Protein AF-A0A258LRF0-F1 (afdb_monomer)

Sequence (106 aa):
HWSAKEVLPVFGADVSSERVCIDR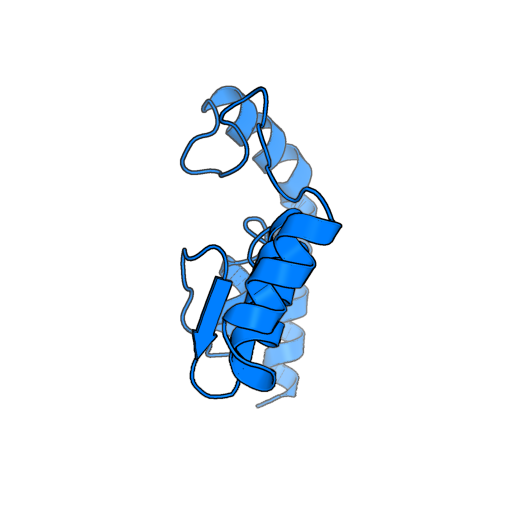NRITGGGITAGIDLGLTVVAELAGREAAETIQLRLEYNPAPPFNAGSPETAPPAVLAVMEERIKTARQTRMALAREAAARMA

Solvent-accessible surface area (backbone atoms only — not comparable to full-atom values): 6349 Å² total; per-residue (Å²): 66,82,86,52,51,83,51,42,51,67,73,74,40,84,83,77,88,52,55,57,44,76,58,91,96,43,76,48,47,28,49,83,76,24,51,57,60,34,50,42,49,52,35,28,76,74,64,33,60,69,53,23,51,51,51,38,59,74,67,63,72,72,90,77,76,94,63,71,57,89,40,85,91,57,26,56,68,72,60,43,52,56,51,49,63,74,41,43,66,62,40,52,53,48,46,53,53,47,52,57,52,39,64,74,73,110

Nearest PDB structures (foldseek):
  3nor-assembly1_A-2  TM=9.672E-01  e=2.114E-08  Pseudomonas fluorescens
  3nov-assembly1_A-2  TM=9.660E-01  e=4.766E-08  Pseudomonas fluorescens
  7l9q-assembly1_B  TM=9.901E-01  e=1.075E-07  Pseudomonas protegens Pf-5
  7la0-assembly1_B  TM=9.896E-01  e=1.886E-07  Pseudomonas protegens Pf-5
  3noq-assembly1_A  TM=9.836E-01  e=4.253E-07  Pseudomonas fluorescens

Secondary structure (DSSP, 8-state):
-GGGGGGGGGGT-----SSEEEETTEEEE-SSTHHHHHHHHHHHHHH-HHHHHHHHHHTT-----SSS-SSTTTS-HHHHHHHHHHHHHHHHHHHHHHHHHHHTT-

Foldseek 3Di:
DQLAQVLQVLQVDDGDPDQWDDDPPDIDGDDPVSVLVSVLVVCCVPVNDVRSVVVCVVVVVDDDDPDQCRDPVGRDPVVNVVVCVVCVVVSVVSNVVSNVVSVVVD

Radius of gyration: 16.78 Å; Cα contacts (8 Å, |Δi|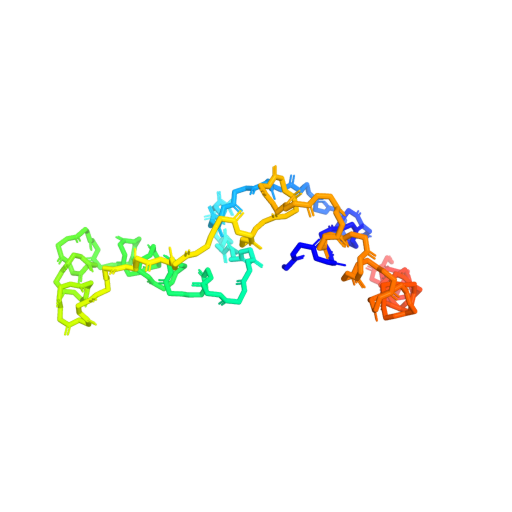>4): 80; chains: 1; bounding box: 28×44×38 Å

Mean predicted aligned error: 2.64 Å

pLDDT: mean 97.23, std 2.62, range [74.5, 98.88]

Structure (mmCIF, N/CA/C/O backbone):
data_AF-A0A258LRF0-F1
#
_entry.id   AF-A0A258LRF0-F1
#
loop_
_atom_site.group_PDB
_atom_site.id
_atom_site.type_symbol
_atom_site.label_atom_id
_atom_site.label_alt_id
_atom_site.label_comp_id
_atom_site.label_asym_id
_atom_site.label_entity_id
_atom_site.label_seq_id
_atom_site.pdbx_PDB_ins_code
_atom_site.Cartn_x
_atom_site.Cartn_y
_atom_site.Cartn_z
_atom_site.occupancy
_atom_site.B_iso_or_equiv
_atom_site.auth_seq_id
_atom_site.auth_comp_id
_atom_site.auth_asym_id
_atom_site.auth_atom_id
_atom_site.pdbx_PDB_model_num
ATOM 1 N N . HIS A 1 1 ? 0.749 -6.603 -0.335 1.00 95.50 1 HIS A N 1
ATOM 2 C CA . HIS A 1 1 ? 1.759 -6.125 -1.315 1.00 95.50 1 HIS A CA 1
ATOM 3 C C . HIS A 1 1 ? 1.342 -6.445 -2.749 1.00 95.50 1 HIS A C 1
ATOM 5 O O . HIS A 1 1 ? 0.830 -7.536 -2.973 1.00 95.50 1 HIS A O 1
ATOM 11 N N . TRP A 1 2 ? 1.565 -5.540 -3.718 1.00 95.56 2 TRP A N 1
ATOM 12 C CA . TRP A 1 2 ? 1.108 -5.690 -5.118 1.00 95.56 2 TRP A CA 1
ATOM 13 C C . TRP A 1 2 ? 1.570 -7.001 -5.769 1.00 95.56 2 TRP A C 1
ATOM 15 O O . TRP A 1 2 ? 0.785 -7.697 -6.401 1.00 95.56 2 TRP A O 1
ATOM 25 N N . SER A 1 3 ? 2.819 -7.401 -5.521 1.00 95.81 3 SER A N 1
ATOM 26 C CA . SER A 1 3 ? 3.404 -8.626 -6.082 1.00 95.81 3 SER A CA 1
ATOM 27 C C . SER A 1 3 ? 2.793 -9.928 -5.553 1.00 95.81 3 SER A C 1
ATOM 29 O O . SER A 1 3 ? 3.134 -10.997 -6.060 1.00 95.81 3 SER A O 1
ATOM 31 N N . ALA A 1 4 ? 1.939 -9.855 -4.529 1.00 95.75 4 ALA A N 1
ATOM 32 C CA . ALA A 1 4 ? 1.347 -10.998 -3.841 1.00 95.75 4 ALA A CA 1
ATOM 33 C C . ALA A 1 4 ? -0.187 -10.934 -3.756 1.00 95.75 4 ALA A C 1
ATOM 35 O O . ALA A 1 4 ? -0.777 -11.829 -3.166 1.00 95.75 4 ALA A O 1
ATOM 36 N N . LYS A 1 5 ? -0.851 -9.911 -4.315 1.00 94.69 5 LYS A N 1
ATOM 37 C CA . LYS A 1 5 ? -2.317 -9.781 -4.203 1.00 94.69 5 LYS A CA 1
ATOM 38 C C . LYS A 1 5 ? -3.060 -11.007 -4.754 1.00 94.69 5 LYS A C 1
ATOM 40 O O . LYS A 1 5 ? -4.052 -11.424 -4.174 1.00 94.69 5 LYS A O 1
ATOM 45 N N . GLU A 1 6 ? -2.525 -11.631 -5.803 1.00 94.38 6 GLU A N 1
ATOM 46 C CA . GLU A 1 6 ? -3.104 -12.817 -6.451 1.00 94.38 6 GLU A CA 1
ATOM 47 C C . GLU A 1 6 ? -3.218 -14.061 -5.556 1.00 94.38 6 GLU A C 1
ATOM 49 O O . GLU A 1 6 ? -3.989 -14.955 -5.886 1.00 94.38 6 GLU A O 1
ATOM 54 N N . VAL A 1 7 ? -2.480 -14.148 -4.438 1.00 96.75 7 VAL A N 1
ATOM 55 C CA . VAL A 1 7 ? -2.607 -15.303 -3.531 1.00 96.75 7 VAL A CA 1
ATOM 56 C C . VAL A 1 7 ? -3.762 -15.159 -2.545 1.00 96.75 7 VAL A C 1
ATOM 58 O O . VAL A 1 7 ? -4.161 -16.147 -1.945 1.00 96.75 7 VAL A O 1
ATOM 61 N N . LEU A 1 8 ? -4.313 -13.956 -2.362 1.00 96.75 8 LEU A N 1
ATOM 62 C CA . LEU A 1 8 ? -5.373 -13.711 -1.379 1.00 96.75 8 LEU A CA 1
ATOM 63 C C . LEU A 1 8 ? -6.667 -14.501 -1.673 1.00 96.75 8 LEU A C 1
ATOM 65 O O . LEU A 1 8 ? -7.183 -15.113 -0.736 1.00 96.75 8 LEU A O 1
ATOM 69 N N . PRO A 1 9 ? -7.147 -14.612 -2.932 1.00 97.25 9 PRO A N 1
ATOM 70 C CA . PRO A 1 9 ? -8.328 -15.420 -3.248 1.00 97.25 9 PRO A CA 1
ATOM 71 C C . PRO A 1 9 ? -8.179 -16.906 -2.914 1.00 97.25 9 PRO A C 1
ATOM 73 O O . PRO A 1 9 ? -9.173 -17.575 -2.657 1.00 97.25 9 PRO A O 1
ATOM 76 N N . VAL A 1 10 ? -6.946 -17.430 -2.865 1.00 97.56 10 VAL A N 1
ATOM 77 C CA . VAL A 1 10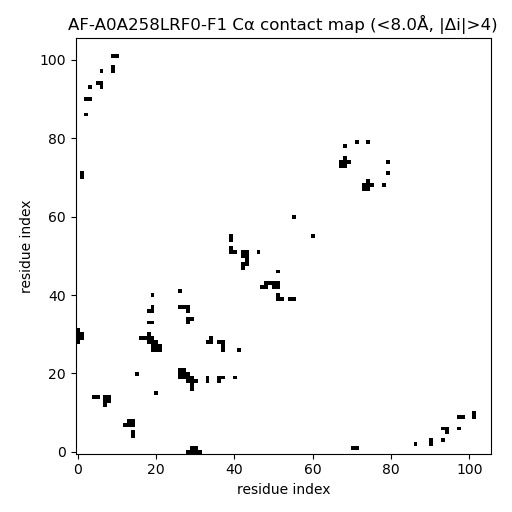 ? -6.683 -18.827 -2.467 1.00 97.56 10 VAL A CA 1
ATOM 78 C C . VAL A 1 10 ? -7.138 -19.090 -1.026 1.00 97.56 10 VAL A C 1
ATOM 80 O O . VAL A 1 10 ? -7.490 -20.215 -0.691 1.00 97.56 10 VAL A O 1
ATOM 83 N N . PHE A 1 11 ? -7.191 -18.049 -0.194 1.00 96.44 11 PHE A N 1
ATOM 84 C CA . PHE A 1 11 ? -7.685 -18.097 1.183 1.00 96.44 11 PHE A CA 1
ATOM 85 C C . PHE A 1 11 ? -9.131 -17.585 1.324 1.00 96.44 11 PHE A C 1
ATOM 87 O O . PHE A 1 11 ? -9.568 -17.288 2.433 1.00 96.44 11 PHE A O 1
ATOM 94 N N . GLY A 1 12 ? -9.868 -17.447 0.216 1.00 95.88 12 GLY A N 1
ATOM 95 C CA . GLY A 1 12 ? -11.256 -16.973 0.211 1.00 95.88 12 GLY A CA 1
ATOM 96 C C . GLY A 1 12 ? -11.423 -15.467 0.435 1.00 95.88 12 GLY A C 1
ATOM 97 O O . GLY A 1 12 ? -12.519 -15.029 0.772 1.00 95.88 12 GLY A O 1
ATOM 98 N N . ALA A 1 13 ? -10.357 -14.675 0.284 1.00 96.62 13 ALA A N 1
ATOM 99 C CA . ALA A 1 13 ? -10.425 -13.222 0.419 1.00 96.62 13 ALA A CA 1
ATOM 100 C C . ALA A 1 13 ? -10.706 -12.530 -0.924 1.00 96.62 13 ALA A C 1
ATOM 102 O O . ALA A 1 13 ? -10.052 -12.826 -1.928 1.00 96.62 13 ALA A O 1
ATOM 103 N N . ASP A 1 14 ? -11.599 -11.540 -0.909 1.00 96.19 14 ASP A N 1
ATOM 104 C CA . ASP A 1 14 ? -11.771 -10.598 -2.015 1.00 96.19 14 ASP A CA 1
ATOM 105 C C . ASP A 1 14 ? -10.628 -9.572 -2.035 1.00 96.19 14 ASP A C 1
ATOM 107 O O . ASP A 1 14 ? -10.162 -9.092 -0.998 1.00 96.19 14 ASP A O 1
ATOM 111 N N . VAL A 1 15 ? -10.137 -9.235 -3.231 1.00 96.00 15 VAL A N 1
ATOM 112 C CA . VAL A 1 15 ? -8.951 -8.381 -3.388 1.00 96.00 15 VAL A CA 1
ATOM 113 C C . VAL A 1 15 ? -9.350 -6.924 -3.583 1.00 96.00 15 VAL A C 1
ATOM 115 O O . VAL A 1 15 ? -9.861 -6.556 -4.637 1.00 96.00 15 VAL A O 1
ATOM 118 N N . SER A 1 16 ? -9.006 -6.070 -2.616 1.00 94.38 16 SER A N 1
ATOM 119 C CA . SER A 1 16 ? -9.090 -4.612 -2.770 1.00 94.38 16 SER A CA 1
ATOM 120 C C . SER A 1 16 ? -7.846 -4.024 -3.465 1.00 94.38 16 SER A C 1
ATOM 122 O O . SER A 1 16 ? -6.691 -4.429 -3.235 1.00 94.38 16 SER A O 1
ATOM 124 N N . SER A 1 17 ? -8.064 -3.038 -4.341 1.00 91.56 17 SER A N 1
ATOM 125 C CA . SER A 1 17 ? -7.003 -2.208 -4.927 1.00 91.56 17 SER A CA 1
ATOM 126 C C . SER A 1 17 ? -6.547 -1.084 -3.990 1.00 91.56 17 SER A C 1
ATOM 128 O O . SER A 1 17 ? -5.452 -0.558 -4.192 1.00 91.56 17 SER A O 1
ATOM 130 N N . GLU A 1 18 ? -7.311 -0.790 -2.933 1.00 95.44 18 GLU A N 1
ATOM 131 C CA . GLU A 1 18 ? -7.062 0.310 -2.004 1.00 95.44 18 GLU A CA 1
ATOM 132 C C . GLU A 1 18 ? -5.693 0.217 -1.321 1.00 95.44 18 GLU A C 1
ATOM 134 O O . GLU A 1 18 ? -5.088 -0.849 -1.145 1.00 95.44 18 GLU A O 1
ATOM 139 N N . ARG A 1 19 ? -5.191 1.386 -0.922 1.00 96.75 19 ARG A N 1
ATOM 140 C CA . ARG A 1 19 ? -3.917 1.508 -0.215 1.00 96.75 19 ARG A CA 1
ATOM 141 C C . ARG A 1 19 ? -4.012 1.002 1.226 1.00 96.75 19 ARG A C 1
ATOM 143 O O . ARG A 1 19 ? -3.100 0.303 1.675 1.00 96.75 19 ARG A O 1
ATOM 150 N N . VAL A 1 20 ? -5.118 1.331 1.890 1.00 98.31 20 VAL A N 1
ATOM 151 C CA . VAL A 1 20 ? -5.570 0.786 3.174 1.00 98.31 20 VAL A CA 1
ATOM 152 C C . VAL A 1 20 ? -7.003 0.313 2.962 1.00 98.31 20 VAL A C 1
ATOM 154 O O . VAL A 1 20 ? -7.816 1.081 2.462 1.00 98.31 20 VAL A O 1
ATOM 157 N N . CYS A 1 21 ? -7.290 -0.941 3.300 1.00 97.94 21 CYS A N 1
ATOM 158 C CA . CYS A 1 21 ? -8.622 -1.528 3.178 1.00 97.94 21 CYS A CA 1
ATOM 159 C C . CYS A 1 21 ? -9.129 -1.907 4.572 1.00 97.94 21 CYS A C 1
ATOM 161 O O . CYS A 1 21 ? -8.419 -2.598 5.313 1.00 97.94 21 CYS A O 1
ATOM 163 N N . ILE A 1 22 ? -10.335 -1.451 4.914 1.00 97.75 22 ILE A N 1
ATOM 164 C CA . ILE A 1 22 ? -11.042 -1.796 6.151 1.00 97.75 22 ILE A CA 1
ATOM 165 C C . ILE A 1 22 ? -12.217 -2.704 5.779 1.00 97.75 22 ILE A C 1
ATOM 167 O O . ILE A 1 22 ? -13.149 -2.274 5.106 1.00 97.75 22 ILE A O 1
ATOM 171 N N . ASP A 1 23 ? -12.195 -3.945 6.259 1.00 97.44 23 ASP A N 1
ATOM 172 C CA . ASP A 1 23 ? -13.350 -4.843 6.249 1.00 97.44 23 ASP A CA 1
ATOM 173 C C . ASP A 1 23 ? -13.679 -5.247 7.688 1.00 97.44 23 ASP A C 1
ATOM 175 O O . ASP A 1 23 ? -13.026 -6.113 8.286 1.00 97.44 23 ASP A O 1
ATOM 179 N N . ARG A 1 24 ? -14.724 -4.620 8.243 1.00 96.19 24 ARG A N 1
ATOM 180 C CA . ARG A 1 24 ? -15.187 -4.826 9.622 1.00 96.19 24 ARG A CA 1
ATOM 181 C C . ARG A 1 24 ? -14.020 -4.649 10.601 1.00 96.19 24 ARG A C 1
ATOM 183 O O . ARG A 1 24 ? -13.515 -3.550 10.766 1.00 96.19 24 ARG A O 1
ATOM 190 N N . ASN A 1 25 ? -13.576 -5.730 11.241 1.00 95.94 25 ASN A N 1
ATOM 191 C CA . ASN A 1 25 ? -12.485 -5.732 12.212 1.00 95.94 25 ASN A CA 1
ATOM 192 C C . ASN A 1 25 ? -11.114 -6.104 11.614 1.00 95.94 25 ASN A C 1
ATOM 194 O O . ASN A 1 25 ? -10.202 -6.459 12.361 1.00 95.94 25 ASN A O 1
ATOM 198 N N . ARG A 1 26 ? -10.961 -6.090 10.285 1.00 97.19 26 ARG A N 1
ATOM 199 C CA . ARG A 1 26 ? -9.683 -6.311 9.600 1.00 97.19 26 ARG A CA 1
ATOM 200 C C . ARG A 1 26 ? -9.283 -5.039 8.880 1.00 97.19 26 ARG A C 1
ATOM 202 O O . ARG A 1 26 ? -10.031 -4.538 8.049 1.00 97.19 26 ARG A O 1
ATOM 209 N N . ILE A 1 27 ? -8.076 -4.567 9.167 1.00 97.88 27 ILE A N 1
ATOM 210 C CA . ILE A 1 27 ? -7.475 -3.428 8.480 1.00 97.88 27 ILE A CA 1
ATOM 211 C C . ILE A 1 27 ? -6.170 -3.909 7.854 1.00 97.88 27 ILE A C 1
ATOM 213 O O . ILE A 1 27 ? -5.300 -4.441 8.545 1.00 97.88 27 ILE A O 1
ATOM 217 N N . THR A 1 28 ? -6.047 -3.776 6.534 1.00 98.06 28 THR A N 1
ATOM 218 C CA . THR A 1 28 ? -4.893 -4.275 5.774 1.00 98.06 28 THR A CA 1
ATOM 219 C C . THR A 1 28 ? -4.231 -3.162 4.971 1.00 98.06 28 THR A C 1
ATOM 221 O O . THR A 1 28 ? -4.897 -2.282 4.430 1.00 98.06 28 THR A O 1
ATOM 224 N N . GLY A 1 29 ? -2.899 -3.202 4.897 1.00 97.50 29 GLY A N 1
ATOM 225 C CA . GLY A 1 29 ? -2.087 -2.264 4.121 1.00 97.50 29 GLY A CA 1
ATOM 226 C C . GLY A 1 29 ? -1.536 -2.902 2.844 1.00 97.50 29 GLY A C 1
ATOM 227 O O . GLY A 1 29 ? -1.101 -4.056 2.832 1.00 97.50 29 GLY A O 1
ATOM 228 N N . GLY A 1 30 ? -1.535 -2.139 1.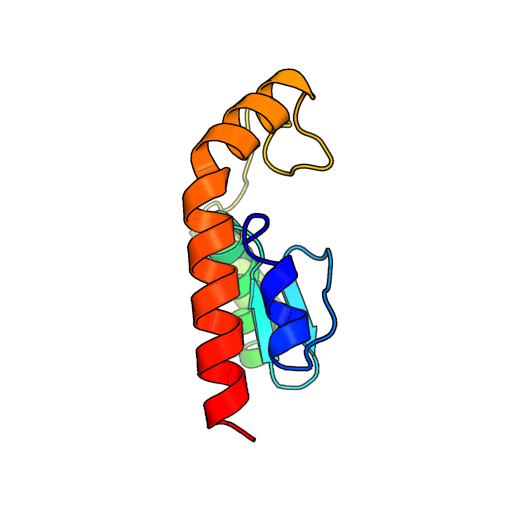752 1.00 95.31 30 GLY A N 1
ATOM 229 C CA . GLY A 1 30 ? -1.087 -2.596 0.440 1.00 95.31 30 GLY A CA 1
ATOM 230 C C . GLY A 1 30 ? 0.432 -2.780 0.320 1.00 95.31 30 GLY A C 1
ATOM 231 O O . GLY A 1 30 ? 0.945 -3.901 0.375 1.00 95.31 30 GLY A O 1
ATOM 232 N N . GLY A 1 31 ? 1.145 -1.698 -0.002 1.0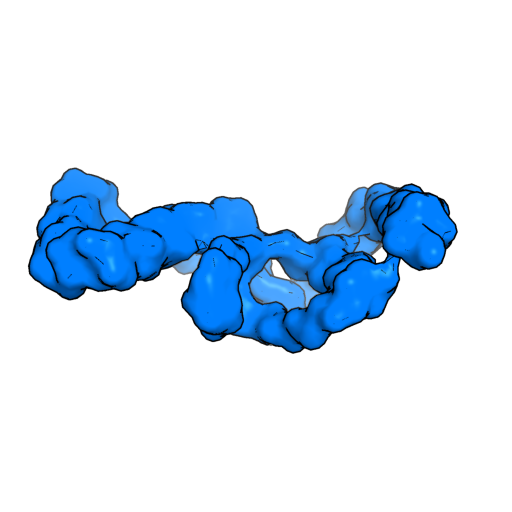0 94.69 31 GLY A N 1
ATOM 233 C CA . GLY A 1 31 ? 2.598 -1.676 -0.232 1.00 94.69 31 GLY A CA 1
ATOM 234 C C . GLY A 1 31 ? 3.414 -1.476 1.049 1.00 94.69 31 GLY A C 1
ATOM 235 O O . GLY A 1 31 ? 2.853 -1.334 2.126 1.00 94.69 31 GLY A O 1
ATOM 236 N N . ILE A 1 32 ? 4.744 -1.412 0.926 1.00 97.25 32 ILE A N 1
ATOM 237 C CA . ILE A 1 32 ? 5.652 -1.231 2.077 1.00 97.25 32 ILE A CA 1
ATOM 238 C C . ILE A 1 32 ? 5.304 0.044 2.855 1.00 97.25 32 ILE A C 1
ATOM 240 O O . ILE A 1 32 ? 5.026 0.002 4.049 1.00 97.25 32 ILE A O 1
ATOM 244 N N . THR A 1 33 ? 5.251 1.181 2.161 1.00 97.38 33 THR A N 1
ATOM 245 C CA . THR A 1 33 ? 4.979 2.479 2.795 1.00 97.38 33 THR A CA 1
ATOM 246 C C . THR A 1 33 ? 3.521 2.659 3.209 1.00 97.38 33 THR A C 1
ATOM 248 O O . THR A 1 33 ? 3.232 3.574 3.969 1.00 97.38 33 THR A O 1
ATOM 251 N N . ALA A 1 34 ? 2.612 1.778 2.769 1.00 97.62 34 ALA A N 1
ATOM 252 C CA . ALA A 1 34 ? 1.216 1.812 3.204 1.00 97.62 34 ALA A CA 1
ATOM 253 C C . ALA A 1 34 ? 1.064 1.469 4.695 1.00 97.62 34 ALA A C 1
ATOM 255 O O . ALA A 1 34 ? 0.004 1.700 5.258 1.00 97.62 34 ALA A O 1
ATOM 256 N N . GLY A 1 35 ? 2.111 0.945 5.348 1.00 97.94 35 GLY A N 1
ATOM 257 C CA . GLY A 1 35 ? 2.120 0.725 6.794 1.00 97.94 35 GLY A CA 1
ATOM 258 C C . GLY A 1 35 ? 1.960 2.011 7.614 1.00 97.94 35 GLY A C 1
ATOM 259 O O . GLY A 1 35 ? 1.353 1.963 8.679 1.00 97.94 35 GLY A O 1
ATOM 260 N N . ILE A 1 36 ? 2.447 3.157 7.118 1.00 98.31 36 ILE A N 1
ATOM 261 C CA . ILE A 1 36 ? 2.268 4.444 7.811 1.00 98.31 36 ILE A CA 1
ATOM 262 C C . ILE A 1 36 ? 0.811 4.898 7.695 1.00 98.31 36 ILE A C 1
ATOM 264 O O . ILE A 1 36 ? 0.184 5.202 8.706 1.00 98.31 36 ILE A O 1
ATOM 268 N N . ASP A 1 37 ? 0.252 4.846 6.483 1.00 98.50 37 ASP A N 1
ATOM 269 C CA . ASP A 1 37 ? -1.160 5.158 6.230 1.00 98.50 37 ASP A CA 1
ATOM 270 C C . ASP A 1 37 ? -2.091 4.247 7.046 1.00 98.50 37 ASP A C 1
ATOM 272 O O . ASP A 1 37 ? -3.041 4.710 7.676 1.00 98.50 37 ASP A O 1
ATOM 276 N N . LEU A 1 38 ? -1.775 2.947 7.091 1.00 98.56 38 LEU A N 1
ATOM 277 C CA . LEU A 1 38 ? -2.463 1.952 7.909 1.00 98.56 38 LEU A CA 1
ATOM 278 C C . LEU A 1 38 ? -2.402 2.323 9.393 1.00 98.56 38 LEU A C 1
ATOM 280 O O . LEU A 1 38 ? -3.425 2.295 10.066 1.00 98.56 38 LEU A O 1
ATOM 284 N N . GLY A 1 39 ? -1.221 2.677 9.905 1.00 98.56 39 GLY A N 1
ATOM 285 C CA . GLY A 1 39 ? -1.039 3.064 11.301 1.00 98.56 39 GLY A CA 1
ATOM 286 C C . GLY A 1 39 ? -1.867 4.291 11.679 1.00 98.56 39 GLY A C 1
ATOM 287 O O . GLY A 1 39 ? -2.569 4.262 12.686 1.00 98.56 39 GLY A O 1
ATOM 288 N N . LEU A 1 40 ? -1.850 5.338 10.849 1.00 98.75 40 LEU A N 1
ATOM 289 C CA . LEU A 1 40 ? -2.677 6.532 11.057 1.00 98.75 40 LEU A CA 1
ATOM 290 C C . LEU A 1 40 ? -4.176 6.208 10.991 1.00 98.75 40 LEU A C 1
ATOM 292 O O . LEU A 1 40 ? -4.941 6.703 11.814 1.00 98.75 40 LEU A O 1
ATOM 296 N N . THR A 1 41 ? -4.582 5.326 10.073 1.00 98.56 41 THR A N 1
ATOM 297 C CA . THR A 1 41 ? -5.968 4.840 9.974 1.00 98.56 41 THR A CA 1
ATOM 298 C C . THR A 1 41 ? -6.387 4.106 11.248 1.00 98.56 41 THR A C 1
ATOM 300 O O . THR A 1 41 ? -7.421 4.414 11.826 1.00 98.56 41 THR A O 1
ATOM 303 N N . VAL A 1 42 ? -5.555 3.188 11.749 1.00 98.62 42 VAL A N 1
ATOM 304 C CA . VAL A 1 42 ? -5.807 2.465 13.006 1.00 98.62 42 VAL A CA 1
ATOM 305 C C . VAL A 1 42 ? -5.921 3.430 14.189 1.00 98.62 42 VAL A C 1
ATOM 307 O O . VAL A 1 42 ? -6.806 3.269 15.024 1.00 98.62 42 VAL A O 1
ATOM 310 N N . VAL A 1 43 ? -5.060 4.448 14.271 1.00 98.75 43 VAL A N 1
ATOM 311 C CA . VAL A 1 43 ? -5.162 5.476 15.319 1.00 98.75 43 VAL A CA 1
ATOM 312 C C . VAL A 1 43 ? -6.481 6.237 15.210 1.00 98.75 43 VAL A C 1
ATOM 314 O O . VAL A 1 43 ? -7.114 6.468 16.235 1.00 98.75 43 VAL A O 1
ATOM 317 N N . ALA A 1 44 ? -6.922 6.591 14.002 1.00 98.44 44 ALA A N 1
ATOM 318 C CA . ALA A 1 44 ? -8.195 7.279 13.806 1.00 98.44 44 ALA A CA 1
ATOM 319 C C . ALA A 1 44 ? -9.388 6.427 14.276 1.00 98.44 44 ALA A C 1
ATOM 321 O O . ALA A 1 44 ? -10.266 6.950 14.959 1.00 98.44 44 ALA A O 1
ATOM 322 N N . GLU A 1 45 ? -9.381 5.122 13.983 1.00 98.06 45 GLU A N 1
ATOM 323 C CA . GLU A 1 45 ? -10.417 4.176 14.427 1.00 98.06 45 GLU A CA 1
ATOM 324 C C . GLU A 1 45 ? -10.432 3.978 15.953 1.00 98.06 45 GLU A C 1
ATOM 326 O O . GLU A 1 45 ? -11.494 3.828 16.554 1.00 98.06 45 GLU A O 1
ATOM 331 N N . LEU A 1 46 ? -9.262 3.977 16.604 1.00 98.12 46 LEU A N 1
ATOM 332 C CA . LEU A 1 46 ? -9.140 3.662 18.035 1.00 98.12 46 LEU A CA 1
ATOM 333 C C . LEU A 1 46 ? -9.189 4.885 18.959 1.00 98.12 46 LEU A C 1
ATOM 335 O O . LEU A 1 46 ? -9.687 4.792 20.079 1.00 98.12 46 LEU A O 1
ATOM 339 N N . ALA A 1 47 ? -8.622 6.007 18.524 1.00 98.50 47 ALA A N 1
ATOM 340 C CA . ALA A 1 47 ? -8.391 7.203 19.336 1.00 98.50 47 ALA A CA 1
ATOM 341 C C . ALA A 1 47 ? -8.987 8.478 18.715 1.00 98.50 47 A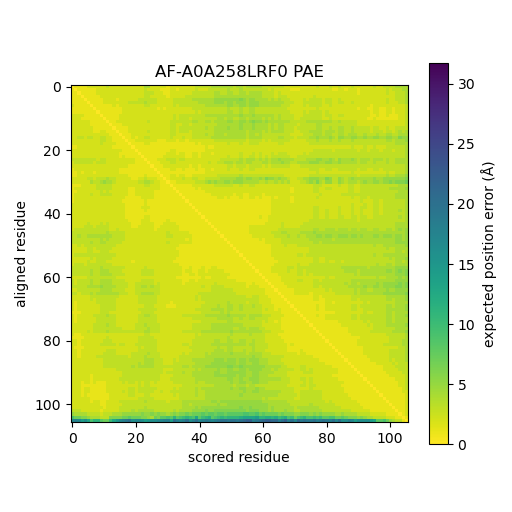LA A C 1
ATOM 343 O O . ALA A 1 47 ? -8.844 9.564 19.275 1.00 98.50 47 ALA A O 1
ATOM 344 N N . GLY A 1 48 ? -9.673 8.354 17.578 1.00 98.69 48 GLY A N 1
ATOM 345 C CA . GLY A 1 48 ? -10.314 9.463 16.892 1.00 98.69 48 GLY A CA 1
ATOM 346 C C . GLY A 1 48 ? -9.375 10.249 15.978 1.00 98.69 48 GLY A C 1
ATOM 347 O O . GLY A 1 48 ? -8.145 10.161 16.022 1.00 98.69 48 GLY A O 1
ATOM 348 N N . ARG A 1 49 ? -10.001 11.058 15.123 1.00 98.62 49 ARG A N 1
ATOM 349 C CA . ARG A 1 49 ? -9.339 11.832 14.068 1.00 98.62 49 ARG A CA 1
ATOM 350 C C . ARG A 1 49 ? -8.261 12.787 14.591 1.00 98.62 49 ARG A C 1
ATOM 352 O O . ARG A 1 49 ? -7.178 12.835 14.021 1.00 98.62 49 ARG A O 1
ATOM 359 N N . GLU A 1 50 ? -8.538 13.508 15.675 1.00 98.81 50 GLU A N 1
ATOM 360 C CA . GLU A 1 50 ? -7.613 14.500 16.246 1.00 98.81 50 GLU A CA 1
ATOM 361 C C . GLU A 1 50 ? -6.278 13.868 16.675 1.00 98.81 50 GLU A C 1
ATOM 363 O O . GLU A 1 50 ? -5.209 14.422 16.411 1.00 98.81 50 GLU A O 1
ATOM 368 N N . ALA A 1 51 ? -6.319 12.673 17.276 1.00 98.88 51 ALA A N 1
ATOM 369 C CA . ALA A 1 51 ? -5.118 11.937 17.657 1.00 98.88 51 ALA A CA 1
ATOM 370 C C . ALA A 1 51 ? -4.297 11.519 16.425 1.00 98.88 51 ALA A C 1
ATOM 372 O O . ALA A 1 51 ? -3.072 11.669 16.417 1.00 98.88 51 ALA A O 1
ATOM 373 N N . ALA A 1 52 ? -4.966 11.040 15.371 1.00 98.88 52 ALA A N 1
ATOM 374 C CA . ALA A 1 52 ? -4.313 10.657 14.122 1.00 98.88 52 ALA A CA 1
ATOM 375 C C . ALA A 1 52 ? -3.652 11.858 13.427 1.00 98.88 52 ALA A C 1
ATOM 377 O O . ALA A 1 52 ? -2.479 11.776 13.069 1.00 98.88 52 ALA A O 1
ATOM 378 N N . GLU A 1 53 ? -4.356 12.987 13.304 1.00 98.81 53 GLU A N 1
ATOM 379 C CA . GLU A 1 53 ? -3.825 14.221 12.704 1.00 98.81 53 GLU A CA 1
ATOM 380 C C . GLU A 1 53 ? -2.668 14.806 13.536 1.00 98.81 53 GLU A C 1
ATOM 382 O O . GLU A 1 53 ? -1.653 15.228 12.981 1.00 98.81 53 GLU A O 1
ATOM 387 N N . THR A 1 54 ? -2.756 14.747 14.870 1.00 98.88 54 THR A N 1
ATOM 388 C CA . THR A 1 54 ? -1.669 15.166 15.774 1.00 98.88 54 THR A CA 1
ATOM 389 C C . THR A 1 54 ? -0.411 14.322 15.570 1.00 98.88 54 THR A C 1
ATOM 391 O O . THR A 1 54 ? 0.695 14.860 15.484 1.00 98.88 54 THR A O 1
ATOM 394 N N . ILE A 1 55 ? -0.554 12.995 15.475 1.00 98.88 55 ILE A N 1
ATOM 395 C CA . ILE A 1 55 ? 0.571 12.091 15.204 1.00 98.88 55 ILE A CA 1
ATOM 396 C C . ILE A 1 55 ? 1.127 12.334 13.801 1.00 98.88 55 ILE A C 1
ATOM 398 O O . ILE A 1 55 ? 2.345 12.417 13.643 1.00 98.88 55 ILE A O 1
ATOM 402 N N . GLN A 1 56 ? 0.263 12.495 12.798 1.00 98.88 56 GLN A N 1
ATOM 403 C CA . GLN A 1 56 ? 0.677 12.793 11.430 1.00 98.88 56 GLN A CA 1
ATOM 404 C C . GLN A 1 56 ? 1.544 14.058 11.375 1.00 98.88 56 GLN A C 1
ATOM 406 O O . GLN A 1 56 ? 2.628 14.028 10.791 1.00 98.88 56 GLN A O 1
ATOM 411 N N . LEU A 1 57 ? 1.099 15.138 12.028 1.00 98.81 57 LEU A N 1
ATOM 412 C CA . LEU A 1 57 ? 1.837 16.397 12.103 1.00 98.81 57 LEU A CA 1
ATOM 413 C C . LEU A 1 57 ? 3.146 16.245 12.885 1.00 98.81 57 LEU A C 1
ATOM 415 O O . LEU A 1 57 ? 4.182 16.725 12.434 1.00 98.81 57 LEU A O 1
ATOM 419 N N . ARG A 1 58 ? 3.133 15.536 14.021 1.00 98.62 58 ARG A N 1
ATOM 420 C CA . ARG A 1 58 ? 4.338 15.270 14.827 1.00 98.62 58 ARG A CA 1
ATOM 421 C C . ARG A 1 58 ? 5.427 14.544 14.034 1.00 98.62 58 ARG A C 1
ATOM 423 O O . ARG A 1 58 ? 6.607 14.769 14.284 1.00 98.62 58 ARG A O 1
ATOM 430 N N . LEU A 1 59 ? 5.033 13.639 13.143 1.00 98.56 59 LEU A N 1
ATOM 431 C CA . LEU A 1 59 ? 5.952 12.883 12.292 1.00 98.56 59 LEU A CA 1
ATOM 432 C C . LEU A 1 59 ? 6.363 13.645 11.027 1.00 98.56 59 LEU A C 1
ATOM 434 O O . LEU A 1 59 ? 7.179 13.126 10.270 1.00 98.56 59 LEU A O 1
ATOM 438 N N . GLU A 1 60 ? 5.770 14.817 10.777 1.00 98.56 60 GLU A N 1
ATOM 439 C CA . GLU A 1 60 ? 5.855 15.528 9.501 1.00 98.56 60 GLU A CA 1
ATOM 440 C C . GLU A 1 60 ? 5.570 14.583 8.319 1.00 98.56 60 GLU A C 1
ATOM 442 O O . GLU A 1 60 ? 6.264 14.575 7.300 1.00 98.56 60 GLU A O 1
ATOM 447 N N . TYR A 1 61 ? 4.551 13.723 8.466 1.00 98.56 61 TYR A N 1
ATOM 448 C CA . TYR A 1 61 ? 4.197 12.753 7.434 1.00 98.56 61 TYR A CA 1
ATOM 449 C C . TYR A 1 61 ? 3.490 13.447 6.262 1.00 98.56 61 TYR A C 1
ATOM 451 O O . TYR A 1 61 ? 2.262 13.467 6.151 1.00 98.56 61 TYR A O 1
ATOM 459 N N . ASN A 1 62 ? 4.316 14.033 5.398 1.00 98.38 62 ASN A N 1
ATOM 460 C CA . ASN A 1 62 ? 3.964 14.776 4.196 1.00 98.38 62 ASN A CA 1
ATOM 461 C C . ASN A 1 62 ? 4.766 14.219 3.001 1.00 98.38 62 ASN A C 1
ATOM 463 O O . ASN A 1 62 ? 5.768 14.807 2.583 1.00 98.38 62 ASN A O 1
ATOM 467 N N . PRO A 1 63 ? 4.414 13.021 2.495 1.00 97.50 63 PRO A N 1
ATOM 468 C CA . PRO A 1 63 ? 5.207 12.359 1.470 1.00 97.50 63 PRO A CA 1
ATOM 469 C C . PRO A 1 63 ? 5.148 13.113 0.133 1.00 97.50 63 PRO A C 1
ATOM 471 O O . PRO A 1 63 ? 4.074 13.353 -0.409 1.00 97.50 63 PRO A O 1
ATOM 474 N N . ALA A 1 64 ? 6.316 13.382 -0.456 1.00 97.94 64 ALA A N 1
ATOM 475 C CA . ALA A 1 64 ? 6.460 13.947 -1.800 1.00 97.94 64 ALA A CA 1
ATOM 476 C C . ALA A 1 64 ? 7.389 13.065 -2.660 1.00 97.94 64 ALA A C 1
ATOM 478 O O . ALA A 1 64 ? 8.572 13.379 -2.819 1.00 97.94 64 ALA A O 1
ATOM 479 N N . PRO A 1 65 ? 6.908 11.913 -3.176 1.00 97.44 65 PRO A N 1
ATOM 480 C CA . PRO A 1 65 ? 7.740 11.027 -3.982 1.00 97.44 65 PRO A CA 1
ATOM 481 C C . PRO A 1 65 ? 8.237 11.739 -5.253 1.00 97.44 65 PRO A C 1
ATOM 483 O O . PRO A 1 65 ? 7.424 12.311 -5.977 1.00 97.44 65 PRO A O 1
ATOM 486 N N . PRO A 1 66 ? 9.537 11.660 -5.594 1.00 97.94 66 PRO A N 1
ATOM 487 C CA . PRO A 1 66 ? 10.080 12.323 -6.785 1.00 97.94 66 PRO A CA 1
ATOM 488 C C . PRO A 1 66 ? 9.691 11.636 -8.107 1.00 97.94 66 PRO A C 1
ATOM 490 O O . PRO A 1 66 ? 9.975 12.159 -9.181 1.00 97.94 66 PRO A O 1
ATOM 493 N N . PHE A 1 67 ? 9.052 10.461 -8.049 1.00 98.38 67 PHE A N 1
ATOM 494 C CA . PHE A 1 67 ? 8.643 9.676 -9.214 1.00 98.38 67 PHE A CA 1
ATOM 495 C C . PHE A 1 67 ? 7.245 9.082 -9.020 1.00 98.38 67 PHE A C 1
ATOM 497 O O . PHE A 1 67 ? 6.899 8.641 -7.923 1.00 98.38 67 PHE A O 1
ATOM 504 N N . ASN A 1 68 ? 6.482 8.954 -10.110 1.00 97.94 68 ASN A N 1
ATOM 505 C CA . ASN A 1 68 ? 5.178 8.283 -10.122 1.00 97.94 68 ASN A CA 1
ATOM 506 C C . ASN A 1 68 ? 5.296 6.799 -10.526 1.00 97.94 68 ASN A C 1
ATOM 508 O O . ASN A 1 68 ? 4.712 6.366 -11.510 1.00 97.94 68 ASN A O 1
ATOM 512 N N . ALA A 1 69 ? 6.101 6.021 -9.798 1.00 98.19 69 ALA A N 1
ATOM 513 C CA . ALA A 1 69 ? 6.324 4.593 -10.078 1.00 98.19 69 ALA A CA 1
ATOM 514 C C . ALA A 1 69 ? 6.018 3.682 -8.874 1.00 98.19 69 ALA A C 1
ATOM 516 O O . ALA A 1 69 ? 6.528 2.568 -8.772 1.00 98.19 69 ALA A O 1
ATOM 517 N N . GLY A 1 70 ? 5.205 4.168 -7.930 1.00 97.00 70 GLY A N 1
ATOM 518 C CA . GLY A 1 70 ? 4.885 3.466 -6.682 1.00 97.00 70 GLY A CA 1
ATOM 519 C C . GLY A 1 70 ? 3.816 2.370 -6.798 1.00 97.00 70 GLY A C 1
ATOM 520 O O . GLY A 1 70 ? 3.596 1.644 -5.829 1.00 97.00 70 GLY A O 1
ATOM 521 N N . SER A 1 71 ? 3.151 2.246 -7.950 1.00 96.50 71 SER A N 1
ATOM 522 C CA . SER A 1 71 ? 2.098 1.261 -8.224 1.00 96.50 71 SER A CA 1
ATOM 523 C C . SER A 1 71 ? 2.276 0.664 -9.625 1.00 96.50 71 SER A C 1
ATOM 525 O O . SER A 1 71 ? 2.686 1.399 -10.524 1.00 96.50 71 SER A O 1
A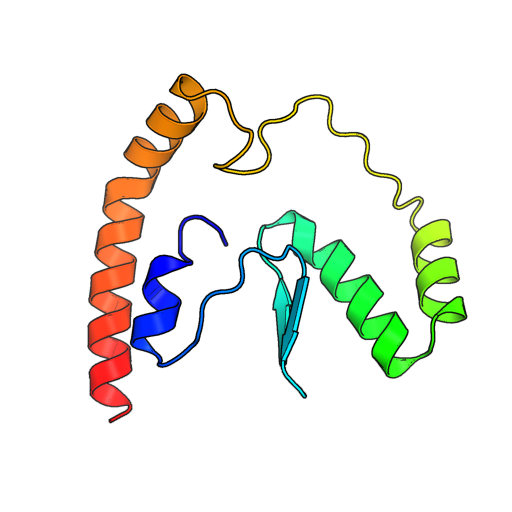TOM 527 N N . PRO A 1 72 ? 1.923 -0.616 -9.858 1.00 96.06 72 PRO A N 1
ATOM 528 C CA . PRO A 1 72 ? 1.847 -1.181 -11.208 1.00 96.06 72 PRO A CA 1
ATOM 529 C C . PRO A 1 72 ? 0.930 -0.399 -12.159 1.00 96.06 72 PRO A C 1
ATOM 531 O O . PRO A 1 72 ? 1.144 -0.428 -13.361 1.00 96.06 72 PRO A O 1
ATOM 534 N N . GLU A 1 73 ? -0.069 0.310 -11.625 1.00 95.56 73 GLU A N 1
ATOM 535 C CA . GLU A 1 73 ? -1.017 1.110 -12.413 1.00 95.56 73 GLU A CA 1
ATOM 536 C C . GLU A 1 73 ? -0.415 2.424 -12.931 1.00 95.56 73 GLU A C 1
ATOM 538 O O . GLU A 1 73 ? -0.902 2.971 -13.917 1.00 95.56 73 GLU A O 1
ATOM 543 N N . THR A 1 74 ? 0.630 2.946 -12.277 1.00 97.31 74 THR A N 1
ATOM 544 C CA . THR A 1 74 ? 1.230 4.244 -12.631 1.00 97.31 74 THR A CA 1
ATOM 545 C C . THR A 1 74 ? 2.676 4.154 -13.105 1.00 97.31 74 THR A C 1
ATOM 547 O O . THR A 1 74 ? 3.150 5.057 -13.794 1.00 97.31 74 THR A O 1
ATOM 550 N N . ALA A 1 75 ? 3.383 3.072 -12.770 1.00 98.44 75 ALA A N 1
ATOM 551 C CA . ALA A 1 75 ? 4.766 2.881 -13.171 1.00 98.44 75 ALA A CA 1
ATOM 552 C C . ALA A 1 75 ? 4.915 2.794 -14.702 1.00 98.44 75 ALA A C 1
ATOM 554 O O . ALA A 1 75 ? 4.081 2.180 -15.371 1.00 98.44 75 ALA A O 1
ATOM 555 N N . PRO A 1 76 ? 6.010 3.333 -15.278 1.00 98.69 76 PRO A N 1
ATOM 556 C CA . PRO A 1 76 ? 6.299 3.152 -16.695 1.00 98.69 76 PRO A CA 1
ATOM 557 C C . PRO A 1 76 ? 6.333 1.659 -17.072 1.00 98.69 76 PRO A C 1
ATOM 559 O O . PRO A 1 76 ? 6.947 0.876 -16.336 1.00 98.69 76 PRO A O 1
ATOM 562 N N . PRO A 1 77 ? 5.782 1.249 -18.232 1.00 98.50 77 PRO A N 1
ATOM 563 C CA . PRO A 1 77 ? 5.692 -0.166 -18.610 1.00 98.50 77 PRO A CA 1
ATOM 564 C C . PRO A 1 77 ? 7.033 -0.910 -18.579 1.00 98.50 77 PRO A C 1
ATOM 566 O O . PRO A 1 77 ? 7.104 -2.047 -18.121 1.00 98.50 77 PRO A O 1
ATOM 569 N N . ALA A 1 78 ? 8.121 -0.253 -18.991 1.00 98.50 78 ALA A N 1
ATOM 570 C CA . ALA A 1 78 ? 9.461 -0.838 -18.948 1.00 98.50 78 ALA A CA 1
ATOM 571 C C . ALA A 1 78 ? 9.948 -1.108 -17.511 1.00 98.50 78 ALA A C 1
ATOM 573 O O . ALA A 1 78 ? 10.590 -2.124 -17.255 1.00 98.50 78 ALA A O 1
ATOM 574 N N . VAL A 1 79 ? 9.623 -0.226 -16.559 1.00 98.62 79 VAL A N 1
ATOM 575 C CA . VAL A 1 79 ? 9.976 -0.399 -15.141 1.00 98.62 79 VAL A CA 1
ATOM 576 C C . VAL A 1 79 ? 9.163 -1.539 -14.531 1.00 98.62 79 VAL A C 1
ATOM 578 O O . VAL A 1 79 ? 9.725 -2.373 -13.817 1.00 98.62 79 VAL A O 1
ATOM 581 N N . LEU A 1 80 ? 7.864 -1.606 -14.848 1.00 98.56 80 LEU A N 1
ATOM 582 C CA . LEU A 1 80 ? 6.999 -2.703 -14.420 1.00 98.56 80 LEU A CA 1
ATOM 583 C C . LEU A 1 80 ? 7.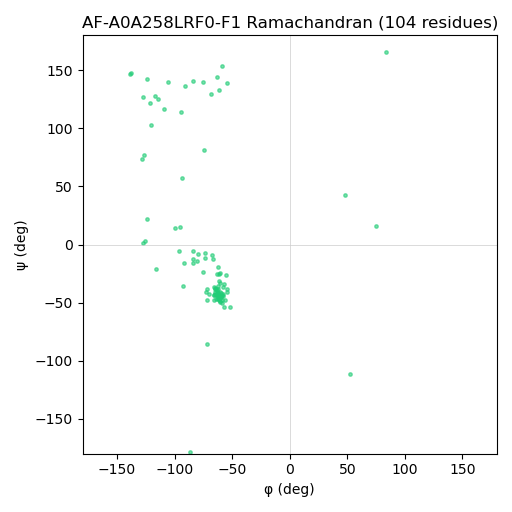524 -4.048 -14.939 1.00 98.56 80 LEU A C 1
ATOM 585 O O . LEU A 1 80 ? 7.760 -4.940 -14.129 1.00 98.56 80 LEU A O 1
ATOM 589 N N . ALA A 1 81 ? 7.813 -4.159 -16.238 1.00 98.50 81 ALA A N 1
ATOM 590 C CA . ALA A 1 81 ? 8.316 -5.389 -16.855 1.00 98.50 81 ALA A CA 1
ATOM 591 C C . ALA A 1 81 ? 9.625 -5.886 -16.210 1.00 98.50 81 ALA A C 1
ATOM 593 O O . ALA A 1 81 ? 9.769 -7.072 -15.909 1.00 98.50 81 ALA A O 1
ATOM 594 N N . VAL A 1 82 ? 10.569 -4.976 -15.927 1.00 98.62 82 VAL A N 1
ATOM 595 C CA . VAL A 1 82 ? 11.815 -5.313 -15.214 1.00 98.62 82 VAL A CA 1
ATOM 596 C C . VAL A 1 82 ? 11.520 -5.893 -13.833 1.00 98.62 82 VAL A C 1
ATOM 598 O O . VAL A 1 82 ? 12.144 -6.873 -13.419 1.00 98.62 82 VAL A O 1
ATOM 601 N N . MET A 1 83 ? 10.589 -5.286 -13.095 1.00 98.19 83 MET A N 1
ATOM 602 C CA . MET A 1 83 ? 10.253 -5.750 -11.755 1.00 98.19 83 MET A CA 1
ATOM 603 C C . MET A 1 83 ? 9.482 -7.072 -11.786 1.00 98.19 83 MET A C 1
ATOM 605 O O . MET A 1 83 ? 9.746 -7.930 -10.948 1.00 98.19 83 MET A O 1
ATOM 609 N N . GLU A 1 84 ? 8.578 -7.259 -12.747 1.00 97.81 84 GLU A N 1
ATOM 610 C CA . GLU A 1 84 ? 7.829 -8.502 -12.943 1.00 97.81 84 GLU A CA 1
ATOM 611 C C . GLU A 1 84 ? 8.744 -9.692 -13.204 1.00 97.81 84 GLU A C 1
ATOM 613 O O . GLU A 1 84 ? 8.580 -10.723 -12.549 1.00 97.81 84 GLU A O 1
ATOM 618 N N . GLU A 1 85 ? 9.754 -9.542 -14.066 1.00 98.44 85 GLU A N 1
ATOM 619 C CA . GLU A 1 85 ? 10.721 -10.621 -14.275 1.00 98.44 85 GLU A CA 1
ATOM 620 C C . GLU A 1 85 ? 11.540 -10.915 -13.014 1.00 98.44 85 GLU A C 1
ATOM 622 O O . GLU A 1 85 ? 11.702 -12.072 -12.626 1.00 98.44 85 GLU A O 1
ATOM 627 N N . ARG A 1 86 ? 11.965 -9.881 -12.277 1.00 98.19 86 ARG A N 1
ATOM 628 C CA . ARG A 1 86 ? 12.7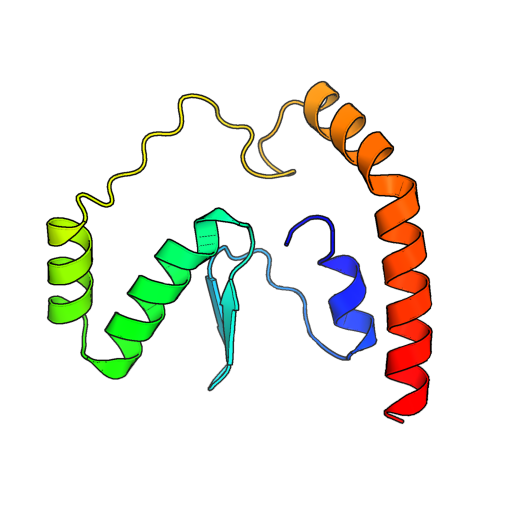00 -10.064 -11.012 1.00 98.19 86 ARG A CA 1
ATOM 629 C C . ARG A 1 86 ? 11.905 -10.827 -9.948 1.00 98.19 86 ARG A C 1
ATOM 631 O O . ARG A 1 86 ? 12.505 -11.537 -9.145 1.00 98.19 86 ARG A O 1
ATOM 638 N N . ILE A 1 87 ? 10.580 -10.678 -9.901 1.00 97.38 87 ILE A N 1
ATOM 639 C CA . ILE A 1 87 ? 9.735 -11.358 -8.901 1.00 97.38 87 ILE A CA 1
ATOM 640 C C . ILE A 1 87 ? 9.109 -12.657 -9.397 1.00 97.38 87 ILE A C 1
ATOM 642 O O . ILE A 1 87 ? 8.453 -13.323 -8.597 1.00 97.38 87 ILE A O 1
ATOM 646 N N . LYS A 1 88 ? 9.267 -13.022 -10.672 1.00 97.75 88 LYS A N 1
ATOM 647 C CA . LYS A 1 88 ? 8.549 -14.133 -11.313 1.00 97.75 88 LYS A CA 1
ATOM 648 C C . LYS A 1 88 ? 8.659 -15.439 -10.533 1.00 97.75 88 LYS A C 1
ATOM 650 O O . LYS A 1 88 ? 7.638 -16.001 -10.138 1.00 97.75 88 LYS A O 1
ATOM 655 N N . THR A 1 89 ? 9.882 -15.864 -10.221 1.00 98.00 89 THR A N 1
ATOM 656 C CA . THR A 1 89 ? 10.130 -17.088 -9.444 1.00 98.00 89 THR A CA 1
ATOM 657 C C . THR A 1 89 ? 9.533 -16.988 -8.043 1.00 98.00 89 THR A C 1
ATOM 659 O O . THR A 1 89 ? 8.806 -17.877 -7.612 1.00 98.00 89 THR A O 1
ATOM 662 N N . ALA A 1 90 ? 9.756 -15.873 -7.339 1.00 96.56 90 ALA A N 1
ATOM 663 C CA . ALA A 1 90 ? 9.215 -15.675 -5.994 1.00 96.56 90 ALA A CA 1
ATOM 664 C C . ALA A 1 90 ? 7.675 -15.675 -5.974 1.00 96.56 90 ALA A C 1
ATOM 666 O O . ALA A 1 90 ? 7.068 -16.168 -5.024 1.00 96.56 90 ALA A O 1
ATOM 667 N N . ARG A 1 91 ? 7.036 -15.133 -7.016 1.00 97.00 91 ARG A N 1
ATOM 668 C CA . ARG A 1 91 ? 5.581 -15.125 -7.194 1.00 97.00 91 ARG A CA 1
ATOM 669 C C . ARG A 1 91 ? 5.049 -16.548 -7.396 1.00 97.00 91 ARG A C 1
ATOM 671 O O . ARG A 1 91 ? 4.140 -16.947 -6.673 1.00 97.00 91 ARG A O 1
ATOM 678 N N . GLN A 1 92 ? 5.669 -17.330 -8.281 1.00 97.19 92 GLN A N 1
ATOM 679 C CA . GLN A 1 92 ? 5.312 -18.735 -8.519 1.00 97.19 92 GLN A CA 1
ATOM 680 C C . GLN A 1 92 ? 5.471 -19.593 -7.256 1.00 97.19 92 GLN A C 1
ATOM 682 O O . GLN A 1 92 ? 4.534 -20.293 -6.871 1.00 97.19 92 GLN A O 1
ATOM 687 N N . THR A 1 93 ? 6.610 -19.483 -6.565 1.00 98.06 93 THR A N 1
ATOM 688 C CA . THR A 1 93 ? 6.855 -20.196 -5.303 1.00 98.06 93 THR A CA 1
ATOM 689 C C . THR A 1 93 ? 5.820 -19.824 -4.244 1.00 98.06 93 THR A C 1
ATOM 691 O O . THR A 1 93 ? 5.268 -20.703 -3.586 1.00 98.06 93 THR A O 1
ATOM 694 N N . ARG A 1 94 ? 5.497 -18.531 -4.102 1.00 97.75 94 ARG A N 1
ATOM 695 C CA . ARG A 1 94 ? 4.478 -18.075 -3.147 1.00 97.75 94 ARG A CA 1
ATOM 696 C C . ARG A 1 94 ? 3.105 -18.664 -3.455 1.00 97.75 94 ARG A C 1
ATOM 698 O O . ARG A 1 94 ? 2.429 -19.097 -2.532 1.00 97.75 94 ARG A O 1
ATOM 705 N N . MET A 1 95 ? 2.702 -18.690 -4.724 1.00 98.25 95 MET A N 1
ATOM 706 C CA . MET A 1 95 ? 1.424 -19.271 -5.137 1.00 98.25 95 MET A CA 1
ATOM 707 C C . MET A 1 95 ? 1.352 -20.771 -4.821 1.00 98.25 95 MET A C 1
ATOM 709 O O . MET A 1 95 ? 0.337 -21.237 -4.309 1.00 98.25 95 MET A O 1
ATOM 713 N N . ALA A 1 96 ? 2.425 -21.523 -5.082 1.00 98.06 96 ALA A N 1
ATOM 714 C CA . ALA A 1 96 ? 2.483 -22.950 -4.764 1.00 98.06 96 ALA A CA 1
ATOM 715 C C . ALA A 1 96 ? 2.322 -23.204 -3.255 1.00 98.06 96 ALA A C 1
ATOM 717 O O . ALA A 1 96 ? 1.451 -23.973 -2.852 1.00 98.06 96 ALA A O 1
ATOM 718 N N . LEU A 1 97 ? 3.088 -22.486 -2.427 1.00 98.06 97 LEU A N 1
ATOM 719 C CA . LEU A 1 97 ? 3.012 -22.592 -0.967 1.00 98.06 97 LEU A CA 1
ATOM 720 C C . LEU A 1 97 ? 1.651 -22.143 -0.421 1.00 98.06 97 LEU A C 1
ATOM 722 O O . LEU A 1 97 ? 1.130 -22.756 0.505 1.00 98.06 97 LEU A O 1
ATOM 726 N N . ALA A 1 98 ? 1.054 -21.093 -0.994 1.00 97.81 98 ALA A N 1
ATOM 727 C CA . ALA A 1 98 ? -0.266 -20.617 -0.587 1.00 97.81 98 ALA A CA 1
ATOM 728 C C . ALA A 1 98 ? -1.351 -21.671 -0.840 1.00 97.81 98 ALA A C 1
ATOM 730 O O . ALA A 1 98 ? -2.185 -21.904 0.029 1.00 97.81 98 ALA A O 1
ATOM 731 N N . ARG A 1 99 ? -1.312 -22.347 -1.996 1.00 97.88 99 ARG A N 1
ATOM 732 C CA . ARG A 1 99 ? -2.241 -23.443 -2.314 1.00 97.88 99 ARG A CA 1
ATOM 733 C C . ARG A 1 99 ? -2.070 -24.627 -1.374 1.00 97.88 99 ARG A C 1
ATOM 735 O O . ARG A 1 99 ? -3.063 -25.165 -0.898 1.00 97.88 99 ARG A O 1
ATOM 742 N N . GLU A 1 100 ? -0.828 -25.009 -1.087 1.00 98.06 100 GLU A N 1
ATOM 743 C CA . GLU A 1 100 ? -0.542 -26.076 -0.128 1.00 98.06 100 GLU A CA 1
ATOM 744 C C . GLU A 1 100 ? -1.050 -25.723 1.276 1.00 98.06 100 GLU A C 1
ATOM 746 O O . GLU A 1 100 ? -1.697 -26.543 1.922 1.00 98.06 100 GLU A O 1
ATOM 751 N N . ALA A 1 101 ? -0.805 -24.495 1.739 1.00 97.62 101 ALA A N 1
ATOM 752 C CA . ALA A 1 101 ? -1.286 -24.024 3.032 1.00 97.62 101 ALA A CA 1
ATOM 753 C C . ALA A 1 101 ? -2.820 -23.999 3.098 1.00 97.62 101 ALA A C 1
ATOM 755 O O . ALA A 1 101 ? -3.389 -24.508 4.060 1.00 97.62 101 ALA A O 1
ATOM 756 N N . ALA A 1 102 ? -3.490 -23.468 2.072 1.00 96.88 102 ALA A N 1
ATOM 757 C CA . ALA A 1 102 ? -4.949 -23.418 2.013 1.00 96.88 102 ALA A CA 1
ATOM 758 C C . ALA A 1 102 ? -5.580 -24.818 2.010 1.00 96.88 102 ALA A C 1
ATOM 760 O O . ALA A 1 102 ? -6.567 -25.041 2.705 1.00 96.88 102 ALA A O 1
ATOM 761 N N . ALA A 1 103 ? -4.973 -25.786 1.315 1.00 96.44 103 ALA A N 1
ATOM 762 C CA . ALA A 1 103 ? -5.435 -27.174 1.320 1.00 96.44 103 ALA A CA 1
ATOM 763 C C . ALA A 1 103 ? -5.363 -27.837 2.708 1.00 96.44 103 ALA A C 1
ATOM 765 O O . ALA A 1 103 ? -6.118 -28.763 2.970 1.00 96.44 103 ALA A O 1
ATOM 766 N N . ARG A 1 104 ? -4.476 -27.371 3.601 1.00 96.44 104 ARG A N 1
ATOM 767 C CA . ARG A 1 104 ? -4.380 -27.854 4.992 1.00 96.44 104 ARG A CA 1
ATOM 768 C C . ARG A 1 104 ? -5.367 -27.173 5.947 1.00 96.44 104 ARG A C 1
ATOM 770 O O . ARG A 1 104 ? -5.469 -27.594 7.094 1.00 96.44 104 ARG A O 1
ATOM 777 N N . MET A 1 105 ? -6.003 -26.082 5.520 1.00 91.44 105 MET A N 1
ATOM 778 C CA . MET A 1 105 ? -6.989 -25.337 6.313 1.00 91.44 105 MET A CA 1
ATOM 779 C C . MET A 1 105 ? -8.429 -25.808 6.069 1.00 91.44 105 MET A C 1
ATOM 781 O O . MET A 1 105 ? -9.311 -25.437 6.843 1.00 91.44 105 MET A O 1
ATOM 785 N N . ALA A 1 106 ? -8.651 -26.561 4.987 1.00 74.50 106 ALA A N 1
ATOM 786 C CA . ALA A 1 106 ? -9.914 -27.216 4.655 1.00 74.50 106 ALA A CA 1
ATOM 787 C C . ALA A 1 106 ? -10.066 -28.532 5.429 1.00 74.50 106 ALA A C 1
ATOM 789 O O . ALA A 1 106 ? -11.215 -28.834 5.819 1.00 74.50 106 ALA A O 1
#